Protein AF-A0ABD2WTG7-F1 (afdb_monomer)

Sequence (82 aa):
MFHVLDKQKEYYVCHRCGRSYTFKSNMMRHQRLECGVEPRFQCPECPKRFKHRHHLDDHRLKHRLTREREERDPLEFDIVNE

Secondary structure (DSSP, 8-state):
----------PEE-TTT--EESSHHHHHHHIIIIITS---EE-SSSS-EESSHHHHHHHHHHHHHHTTS----S--------

Foldseek 3Di:
DDPPPPPPQDWDAQPQPGDTHSDPVVSVVCCVPPVVQDQPAAAPVDRDGHSDPVVSVVVVVVCVVVVPPPPPDPPPDDPPDD

Nearest PDB structures (foldseek):
  8sss-assembly1_A  TM=5.304E-01  e=1.939E-02  Homo sapiens
  6b0o-assembly2_D  TM=4.955E-01  e=1.379E-02  Homo sapiens
  8ssu-assembly1_A  TM=5.151E-01  e=2.545E-02  Homo sapiens
  8ffz-assembly1_A  TM=5.365E-01  e=5.026E-02  Saccharomyces cerevisiae
  7w1m-assembly1_H  TM=4.285E-01  e=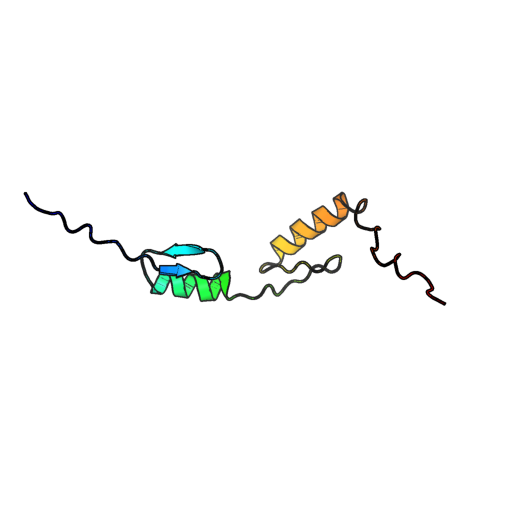6.599E-02  Homo sapiens

pLDDT: mean 74.96, std 18.65, range [36.41, 94.25]

Organism: NCBI:txid54128

Solvent-accessible surface area (backbone atoms only — not comparable to full-atom values): 5419 Å² total; per-residue (Å²): 136,83,81,75,76,78,71,75,76,75,57,31,61,34,91,87,78,68,52,72,24,87,41,62,70,58,30,52,49,44,41,56,70,54,70,57,44,69,49,75,44,66,48,94,90,48,94,57,58,25,75,46,67,70,61,44,54,58,50,51,55,48,49,74,75,53,76,86,72,79,91,66,76,82,80,85,76,74,77,88,76,126

InterPro domains:
  IPR013087 Zinc finger C2H2-type [PF00096] (12-32)
  IPR013087 Zinc finger C2H2-type [PF00096] (41-63)
  IPR013087 Zinc finger C2H2-type [PS00028] (43-63)
  IPR013087 Zinc finger C2H2-type [PS50157] (12-39)
  IPR013087 Zinc finger C2H2-type [PS50157] (41-68)
  IPR013087 Zinc finger C2H2-type [SM00355] (12-32)
  IPR013087 Zinc finger C2H2-type [SM00355] (41-63)
  IPR036236 Zinc finger C2H2 superfamily [SSF57667] (11-63)

Structure (mmCIF, N/CA/C/O backbone):
data_AF-A0ABD2WTG7-F1
#
_entry.id   AF-A0ABD2WTG7-F1
#
loop_
_atom_site.group_PDB
_atom_site.id
_atom_site.type_symbol
_atom_site.label_atom_id
_atom_site.label_alt_id
_atom_site.label_comp_id
_atom_site.label_asym_id
_atom_site.label_entity_id
_atom_site.label_seq_id
_atom_site.pdbx_PDB_ins_code
_atom_site.Cartn_x
_atom_site.Cartn_y
_atom_site.Cartn_z
_atom_site.occupancy
_atom_site.B_iso_or_equiv
_atom_site.auth_seq_id
_atom_site.auth_comp_id
_atom_site.auth_asym_id
_atom_site.auth_atom_id
_atom_site.pdbx_PDB_model_num
ATOM 1 N N . MET A 1 1 ? -10.462 -4.791 46.119 1.00 46.41 1 MET A N 1
ATOM 2 C CA . MET A 1 1 ? -9.800 -5.195 44.861 1.00 46.41 1 MET A CA 1
ATOM 3 C C . MET A 1 1 ? -10.540 -4.527 43.717 1.00 46.41 1 MET A C 1
ATOM 5 O O . MET A 1 1 ? -11.655 -4.927 43.414 1.00 46.41 1 MET A O 1
ATOM 9 N N . PHE A 1 2 ? -9.987 -3.452 43.157 1.00 41.41 2 PHE A N 1
ATOM 10 C CA . PHE A 1 2 ? -10.553 -2.824 41.966 1.00 41.41 2 PHE A CA 1
ATOM 11 C C . PHE A 1 2 ? -10.060 -3.621 40.761 1.00 41.41 2 PHE A C 1
ATOM 13 O O . PHE A 1 2 ? -8.882 -3.551 40.420 1.00 41.41 2 PHE A O 1
ATOM 20 N N . HIS A 1 3 ? -10.939 -4.418 40.154 1.00 51.78 3 HIS A N 1
ATOM 21 C CA . HIS A 1 3 ? -10.681 -4.962 38.827 1.00 51.78 3 HIS A CA 1
ATOM 22 C C . HIS A 1 3 ? -10.653 -3.776 37.866 1.00 51.78 3 HIS A C 1
ATOM 24 O O . HIS A 1 3 ? -11.693 -3.252 37.472 1.00 51.78 3 HIS A O 1
ATOM 30 N N . VAL A 1 4 ? -9.444 -3.300 37.567 1.00 59.12 4 VAL A N 1
ATOM 31 C CA . VAL A 1 4 ? -9.195 -2.365 36.476 1.00 59.12 4 VAL A CA 1
ATOM 32 C C . VAL A 1 4 ? -9.730 -3.061 35.234 1.00 59.12 4 VAL A C 1
ATOM 34 O O . VAL A 1 4 ? -9.195 -4.086 34.818 1.00 59.12 4 VAL A O 1
ATOM 37 N N . LEU A 1 5 ? -10.849 -2.562 34.709 1.00 57.50 5 LEU A N 1
ATOM 38 C CA . LEU A 1 5 ? -11.348 -2.965 33.407 1.00 57.50 5 LEU A CA 1
ATOM 39 C C . LEU A 1 5 ? -10.231 -2.627 32.426 1.00 57.50 5 LEU A C 1
ATOM 41 O O . LEU A 1 5 ? -10.023 -1.452 32.113 1.00 57.50 5 LEU A O 1
ATOM 45 N N . ASP A 1 6 ? -9.479 -3.649 32.019 1.00 56.06 6 ASP A N 1
ATOM 46 C CA . ASP A 1 6 ? -8.550 -3.588 30.902 1.00 56.06 6 ASP A CA 1
ATOM 47 C C . ASP A 1 6 ? -9.398 -3.246 29.682 1.00 56.06 6 ASP A C 1
ATOM 49 O O . ASP A 1 6 ? -10.036 -4.087 29.045 1.00 56.06 6 ASP A O 1
ATOM 53 N N . LYS A 1 7 ? -9.559 -1.940 29.478 1.00 54.94 7 LYS A N 1
ATOM 54 C CA . LYS A 1 7 ? -10.315 -1.367 28.385 1.00 54.94 7 LYS A CA 1
ATOM 55 C C . LYS A 1 7 ? -9.455 -1.654 27.167 1.00 54.94 7 LYS A C 1
ATOM 57 O O . LYS A 1 7 ? -8.598 -0.842 26.823 1.00 54.94 7 LYS A O 1
ATOM 62 N N . GLN A 1 8 ? -9.629 -2.841 26.586 1.00 57.53 8 GLN A N 1
ATOM 63 C CA . GLN A 1 8 ? -8.968 -3.235 25.354 1.00 57.53 8 GLN A CA 1
ATOM 64 C C . GLN A 1 8 ? -9.181 -2.096 24.368 1.00 57.53 8 GLN A C 1
ATOM 66 O O . GLN A 1 8 ? -10.299 -1.797 23.947 1.00 57.53 8 GLN A O 1
ATOM 71 N N . LYS A 1 9 ? -8.104 -1.369 24.090 1.00 62.56 9 LYS A N 1
ATOM 72 C CA . LYS A 1 9 ? -8.129 -0.290 23.122 1.00 62.56 9 LYS A CA 1
ATOM 73 C C . LYS A 1 9 ? -8.329 -0.969 21.778 1.00 62.56 9 LYS A C 1
ATOM 75 O O . LYS A 1 9 ? -7.390 -1.542 21.241 1.00 62.56 9 LYS A O 1
ATOM 80 N N . GLU A 1 10 ? -9.559 -0.974 21.276 1.00 77.00 10 GLU A N 1
ATOM 81 C CA . GLU A 1 10 ? -9.852 -1.550 19.968 1.00 77.00 10 GLU A CA 1
ATOM 82 C C . GLU A 1 10 ? -9.091 -0.759 18.901 1.00 77.00 10 GLU A C 1
ATOM 84 O O . GLU A 1 10 ? -9.370 0.411 18.623 1.00 77.00 10 GLU A O 1
ATOM 89 N N . TYR A 1 11 ? -8.070 -1.399 18.337 1.00 87.38 11 TYR A N 1
ATOM 90 C CA . TYR A 1 11 ? -7.328 -0.876 17.206 1.00 87.38 11 TYR A CA 1
ATOM 91 C C . TYR A 1 11 ? -8.002 -1.313 15.910 1.00 87.38 11 TYR A C 1
ATOM 93 O O . TYR A 1 11 ? -8.438 -2.449 15.754 1.00 87.38 11 TYR A O 1
ATOM 101 N N . TYR A 1 12 ? -8.008 -0.418 14.932 1.00 90.44 12 TYR A N 1
ATOM 102 C CA . TYR A 1 12 ? -8.493 -0.711 13.593 1.00 90.44 12 TYR A CA 1
ATOM 103 C C . TYR A 1 12 ? -7.339 -1.246 12.758 1.00 90.44 12 TYR A C 1
ATOM 105 O O . TYR A 1 12 ? -6.364 -0.531 12.520 1.00 90.44 12 TYR A O 1
ATOM 113 N N . VAL A 1 13 ? -7.443 -2.495 12.315 1.00 90.12 13 VAL A N 1
ATOM 114 C CA . VAL A 1 13 ? -6.393 -3.169 11.547 1.00 90.12 13 VAL A CA 1
ATOM 115 C C . VAL A 1 13 ? -6.712 -3.112 10.056 1.00 90.12 13 VAL A C 1
ATOM 117 O O . VAL A 1 13 ? -7.827 -3.401 9.631 1.00 90.12 13 VAL A O 1
ATOM 120 N N . CYS A 1 14 ? -5.725 -2.745 9.241 1.00 88.81 14 CYS A N 1
ATOM 121 C CA . CYS A 1 14 ? -5.830 -2.843 7.791 1.00 88.81 14 CYS A CA 1
ATOM 122 C C . CYS A 1 14 ? -5.655 -4.304 7.360 1.00 8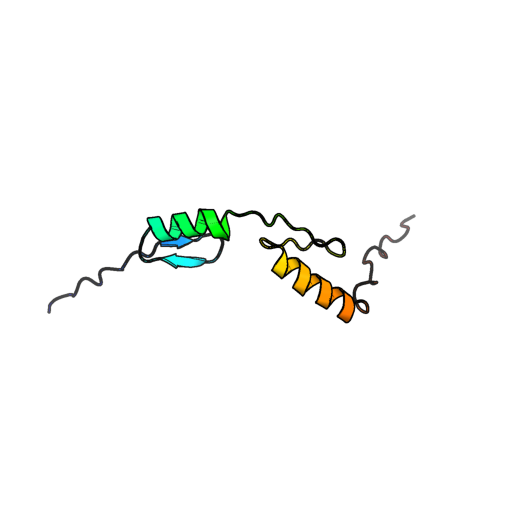8.81 14 CYS A C 1
ATOM 124 O O . CYS A 1 14 ? -4.545 -4.831 7.398 1.00 88.81 14 CYS A O 1
ATOM 126 N N . HIS A 1 15 ? -6.715 -4.948 6.872 1.00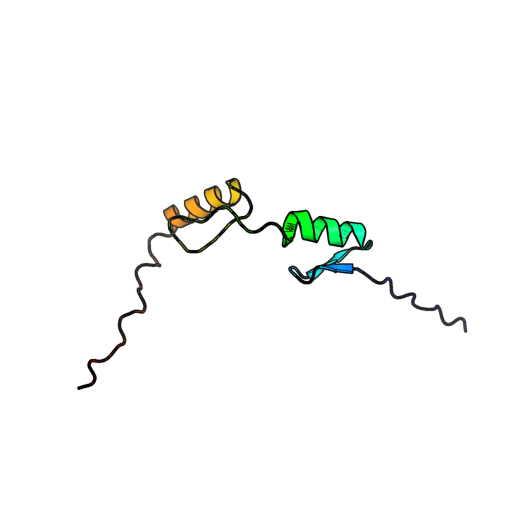 84.50 15 HIS A N 1
ATOM 127 C CA . HIS A 1 15 ? -6.669 -6.356 6.448 1.00 84.50 15 HIS A CA 1
ATOM 128 C C . HIS A 1 15 ? -5.708 -6.642 5.281 1.00 84.50 15 HIS A C 1
ATOM 130 O O . HIS A 1 15 ? -5.354 -7.790 5.046 1.00 84.50 15 HIS A O 1
ATOM 136 N N . ARG A 1 16 ? -5.261 -5.610 4.549 1.00 82.12 16 ARG A N 1
ATOM 137 C CA . ARG A 1 16 ? -4.338 -5.767 3.412 1.00 82.12 16 ARG A CA 1
ATOM 138 C C . ARG A 1 16 ? -2.860 -5.780 3.802 1.00 82.12 16 ARG A C 1
ATOM 140 O O . ARG A 1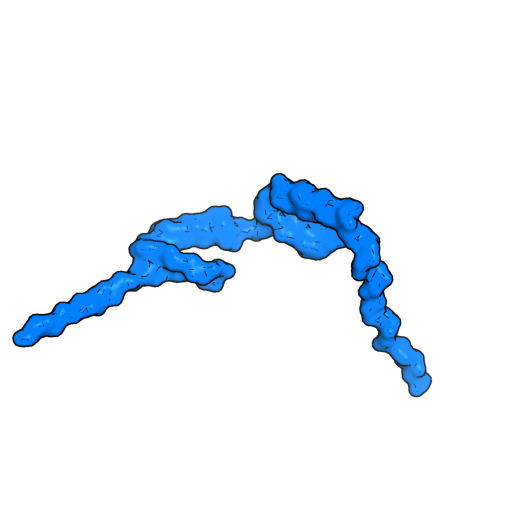 16 ? -2.056 -6.293 3.035 1.00 82.12 16 ARG A O 1
ATOM 147 N N . CYS A 1 17 ? -2.481 -5.168 4.923 1.00 86.00 17 CYS A N 1
ATOM 148 C CA . CYS A 1 17 ? -1.071 -5.057 5.328 1.00 86.00 17 CYS A CA 1
ATOM 149 C C . CYS A 1 17 ? -0.820 -5.314 6.820 1.00 86.00 17 CYS A C 1
ATOM 151 O O . CYS A 1 17 ? 0.324 -5.253 7.257 1.00 86.00 17 CYS A O 1
ATOM 153 N N . GLY A 1 18 ? -1.867 -5.549 7.612 1.00 86.69 18 GLY A N 1
ATOM 154 C CA . GLY A 1 18 ? -1.776 -5.838 9.042 1.00 86.69 18 GLY A CA 1
ATOM 155 C C . GLY A 1 18 ? -1.467 -4.636 9.941 1.00 86.69 18 GLY A C 1
ATOM 156 O O . GLY A 1 18 ? -1.392 -4.805 11.154 1.00 86.69 18 GLY A O 1
ATOM 157 N N . ARG A 1 19 ? -1.307 -3.413 9.408 1.00 88.00 19 ARG A N 1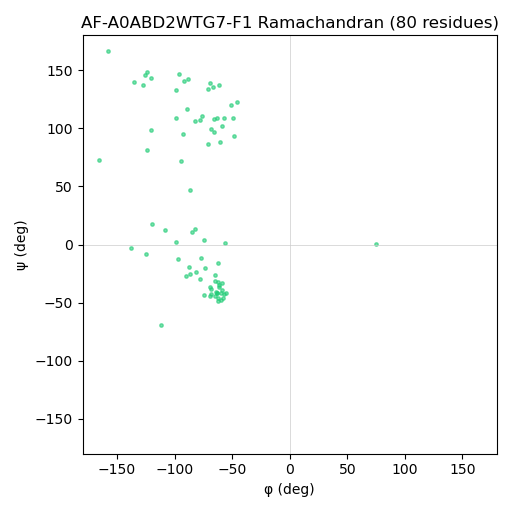
ATOM 158 C CA . ARG A 1 19 ? -1.068 -2.225 10.252 1.00 88.00 19 ARG A CA 1
ATOM 159 C C . ARG A 1 19 ? -2.280 -1.887 11.115 1.00 88.00 19 ARG A C 1
ATOM 161 O O . ARG A 1 19 ? -3.402 -1.833 10.611 1.00 88.00 19 ARG A O 1
ATOM 168 N N . SER A 1 20 ? -2.026 -1.585 12.385 1.00 91.88 20 SER A N 1
ATOM 169 C CA . SER A 1 20 ? -3.022 -1.142 13.356 1.00 91.88 20 SER A CA 1
ATOM 170 C C . SER A 1 20 ? -3.058 0.383 13.478 1.00 91.88 20 SER A C 1
ATOM 172 O O . SER A 1 20 ? -2.048 1.077 13.348 1.00 91.88 20 SER A O 1
ATOM 174 N N . TYR A 1 21 ? -4.250 0.916 13.730 1.00 90.12 21 TYR A N 1
ATOM 175 C CA . TYR A 1 21 ? -4.493 2.342 13.897 1.00 90.12 21 TYR A CA 1
ATOM 176 C C . TYR A 1 21 ? -5.397 2.581 15.097 1.00 90.12 21 TYR A C 1
ATOM 178 O O . TYR A 1 21 ? -6.397 1.895 15.284 1.00 90.12 21 TYR A O 1
ATOM 186 N N . THR A 1 22 ? -5.096 3.624 15.867 1.00 90.88 22 THR A N 1
ATOM 187 C CA . THR A 1 22 ? -5.932 4.055 16.999 1.00 90.88 22 THR A CA 1
ATOM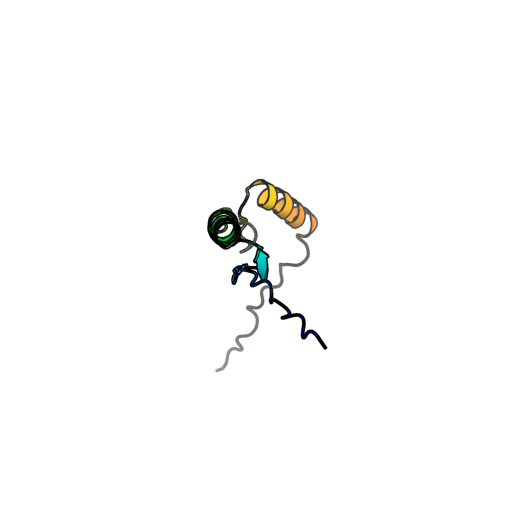 188 C C . THR A 1 22 ? -7.319 4.544 16.563 1.00 90.88 22 THR A C 1
ATOM 190 O O . THR A 1 22 ? -8.263 4.490 17.340 1.00 90.88 22 THR A O 1
ATOM 193 N N . PHE A 1 23 ? -7.456 5.028 15.323 1.00 89.94 23 PHE A N 1
ATOM 194 C CA . PHE A 1 23 ? -8.701 5.604 14.811 1.00 89.94 23 PHE A CA 1
ATOM 195 C C . PHE A 1 23 ? -9.122 4.956 13.493 1.00 89.94 23 PHE A C 1
ATOM 197 O O . PHE A 1 23 ? -8.304 4.815 12.577 1.00 89.94 23 PHE A O 1
ATOM 204 N N . LYS A 1 24 ? -10.423 4.661 13.360 1.00 89.75 24 LYS A N 1
ATOM 205 C CA . LYS A 1 24 ? -11.019 4.095 12.139 1.00 89.75 24 LYS A CA 1
ATOM 206 C C . LYS A 1 24 ? -10.764 4.971 10.919 1.00 89.75 24 LYS A C 1
ATOM 208 O O . LYS A 1 24 ? -10.414 4.461 9.864 1.00 89.75 24 LYS A O 1
ATOM 213 N N . SER A 1 25 ? -10.890 6.291 11.065 1.00 92.88 25 SER A N 1
ATOM 214 C CA . SER A 1 25 ? -10.640 7.262 9.990 1.00 92.88 25 SER A CA 1
ATOM 215 C C . SER A 1 25 ? -9.211 7.175 9.448 1.00 92.88 25 SER A C 1
ATOM 217 O O . SER A 1 25 ? -9.008 7.226 8.235 1.00 92.88 25 SER A O 1
ATOM 219 N N . ASN A 1 26 ? -8.224 6.969 10.324 1.00 93.81 26 ASN A N 1
ATOM 220 C CA . ASN A 1 26 ? -6.830 6.800 9.925 1.00 93.81 26 ASN A CA 1
ATOM 221 C C . ASN A 1 26 ? -6.601 5.475 9.196 1.00 93.81 26 ASN A C 1
ATOM 223 O O . ASN A 1 26 ? -5.960 5.485 8.146 1.00 93.81 26 ASN A O 1
ATOM 227 N N . MET A 1 27 ? -7.171 4.375 9.699 1.00 94.25 27 MET A N 1
ATOM 228 C CA . MET A 1 27 ? -7.121 3.080 9.013 1.00 94.25 27 MET A CA 1
ATOM 229 C C . MET A 1 27 ? -7.768 3.164 7.626 1.00 94.25 27 MET A C 1
ATOM 231 O O . MET A 1 27 ? -7.147 2.781 6.641 1.00 94.25 27 MET A O 1
ATOM 235 N N . MET A 1 28 ? -8.961 3.757 7.522 1.00 90.62 28 MET A N 1
ATOM 236 C CA . MET A 1 28 ? -9.684 3.918 6.255 1.00 90.62 28 MET A CA 1
ATOM 237 C C . MET A 1 28 ? -8.925 4.802 5.260 1.00 90.62 28 MET A C 1
ATOM 239 O O . MET A 1 28 ? -8.858 4.485 4.073 1.00 90.62 28 MET A O 1
ATOM 243 N N . ARG A 1 29 ? -8.319 5.904 5.726 1.00 92.31 29 ARG A N 1
ATOM 244 C CA . ARG A 1 29 ? -7.473 6.769 4.890 1.00 92.31 29 ARG A CA 1
ATOM 245 C C . ARG A 1 29 ? -6.261 6.008 4.366 1.00 92.31 29 ARG A C 1
ATOM 247 O O . ARG A 1 29 ? -6.002 6.045 3.167 1.00 92.31 29 ARG A O 1
ATOM 254 N N . HIS A 1 30 ? -5.555 5.296 5.240 1.00 92.69 30 HIS A N 1
ATOM 255 C CA . HIS A 1 30 ? -4.446 4.436 4.842 1.00 92.69 30 HIS A CA 1
ATOM 256 C C . HIS A 1 30 ? -4.896 3.376 3.831 1.00 92.69 30 HIS A C 1
ATOM 258 O O . HIS A 1 30 ? -4.258 3.189 2.798 1.00 92.69 30 HIS A O 1
ATOM 264 N N . GLN A 1 31 ? -6.019 2.708 4.089 1.00 90.19 31 GLN A N 1
ATOM 265 C CA . GLN A 1 31 ? -6.542 1.704 3.180 1.00 90.19 31 GLN A CA 1
ATOM 266 C C . GLN A 1 31 ? -6.871 2.308 1.819 1.00 90.19 31 GLN A C 1
ATOM 268 O O . GLN A 1 31 ? -6.631 1.648 0.825 1.00 90.19 31 GLN A O 1
ATOM 273 N N . ARG A 1 32 ? -7.376 3.540 1.731 1.00 88.12 32 ARG A N 1
ATOM 274 C CA . ARG A 1 32 ? -7.691 4.175 0.444 1.00 88.12 32 ARG A CA 1
ATOM 275 C C . ARG A 1 32 ? -6.447 4.644 -0.314 1.00 88.12 32 ARG A C 1
ATOM 277 O O . ARG A 1 32 ? -6.375 4.451 -1.521 1.00 88.12 32 ARG A O 1
ATOM 284 N N . LEU A 1 33 ? -5.503 5.270 0.385 1.00 83.56 33 LEU A N 1
ATOM 285 C CA . LEU A 1 33 ? -4.360 5.955 -0.230 1.00 83.56 33 LEU A CA 1
ATOM 286 C C . LEU A 1 33 ? -3.138 5.060 -0.422 1.00 83.56 33 LEU A C 1
ATOM 288 O O . LEU A 1 33 ? -2.348 5.294 -1.323 1.00 83.56 33 LEU A O 1
ATOM 292 N N . GLU A 1 34 ? -2.987 4.029 0.403 1.00 83.44 34 GLU A N 1
ATOM 293 C CA . GLU A 1 34 ? -1.818 3.158 0.365 1.00 83.44 34 GLU A CA 1
ATOM 294 C C . GLU A 1 34 ? -2.216 1.775 -0.114 1.00 83.44 34 GLU A C 1
ATOM 296 O O . GLU A 1 34 ? -1.842 1.355 -1.206 1.00 83.44 34 GLU A O 1
ATOM 301 N N . CYS A 1 35 ? -2.968 1.024 0.692 1.00 84.50 35 CYS A N 1
ATOM 302 C CA . CYS A 1 35 ? -3.278 -0.363 0.356 1.00 84.50 35 CYS A CA 1
ATOM 303 C C . CYS A 1 35 ? -4.199 -0.466 -0.860 1.00 84.50 35 CYS A C 1
ATOM 305 O O . CYS A 1 35 ? -3.984 -1.339 -1.685 1.00 84.50 35 CYS A O 1
ATOM 307 N N . GLY A 1 36 ? -5.169 0.433 -0.981 1.00 77.94 36 GLY A N 1
ATOM 308 C CA . GLY A 1 36 ? -6.184 0.532 -2.030 1.00 77.94 36 GLY A CA 1
ATOM 309 C C . GLY A 1 36 ? -5.673 1.106 -3.340 1.00 77.94 36 GLY A C 1
ATOM 310 O O . GLY A 1 36 ? -6.359 0.989 -4.349 1.00 77.94 36 GLY A O 1
ATOM 311 N N . VAL A 1 37 ? -4.467 1.673 -3.348 1.00 80.69 37 VAL A N 1
ATOM 312 C CA . VAL A 1 37 ? -3.812 2.071 -4.588 1.00 80.69 37 VAL A CA 1
ATOM 313 C C . VAL A 1 37 ? -3.241 0.827 -5.241 1.00 80.69 37 VAL A C 1
ATOM 315 O O . VAL A 1 37 ? -2.256 0.243 -4.778 1.00 80.69 37 VAL A O 1
ATOM 318 N N . GLU A 1 38 ? -3.890 0.411 -6.325 1.00 80.44 38 GLU A N 1
ATOM 319 C CA . GLU A 1 38 ? -3.343 -0.623 -7.183 1.00 80.44 38 GLU A CA 1
ATOM 320 C C . GLU A 1 38 ? -2.008 -0.161 -7.771 1.00 80.44 38 GLU A C 1
ATOM 322 O O . GLU A 1 38 ? -1.875 0.997 -8.183 1.00 80.44 38 GLU A O 1
ATOM 327 N N . PRO A 1 39 ? -0.998 -1.041 -7.802 1.00 81.81 39 PRO A N 1
ATOM 328 C CA . PRO A 1 39 ? 0.285 -0.706 -8.384 1.00 81.81 39 PRO A CA 1
ATOM 329 C C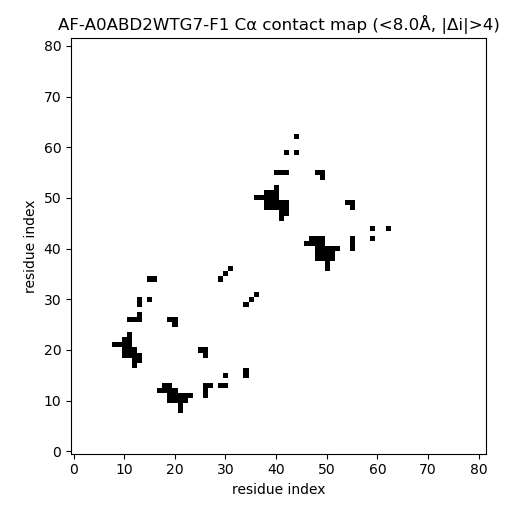 . PRO A 1 39 ? 0.120 -0.492 -9.894 1.00 81.81 39 PRO A C 1
ATOM 331 O O . PRO A 1 39 ? -0.107 -1.432 -10.655 1.00 81.81 39 PRO A O 1
ATOM 334 N N . ARG A 1 40 ? 0.205 0.769 -10.322 1.00 87.12 40 ARG A N 1
ATOM 335 C CA . ARG A 1 40 ? -0.026 1.178 -11.716 1.00 87.12 40 ARG A CA 1
ATOM 336 C C . ARG A 1 40 ? 1.191 0.970 -12.612 1.00 87.12 40 ARG A C 1
ATOM 338 O O . ARG A 1 40 ? 1.035 0.847 -13.819 1.00 87.12 40 ARG A O 1
ATOM 345 N N . PHE A 1 41 ? 2.391 0.938 -12.039 1.00 88.06 41 PHE A N 1
ATOM 346 C CA . PHE A 1 41 ? 3.638 0.896 -12.798 1.00 88.06 41 PHE A CA 1
ATOM 347 C C . PHE A 1 41 ? 4.151 -0.538 -12.879 1.00 88.06 41 PHE A C 1
ATOM 349 O O . PHE A 1 41 ? 4.588 -1.089 -11.874 1.00 88.06 41 PHE A O 1
ATOM 356 N N . GLN A 1 42 ? 4.088 -1.151 -14.057 1.00 88.62 42 GLN A N 1
ATOM 357 C CA . GLN A 1 42 ? 4.603 -2.499 -14.288 1.00 88.62 42 GLN A CA 1
ATOM 358 C C . GLN A 1 42 ? 6.052 -2.449 -14.779 1.00 88.62 42 GLN A C 1
ATOM 360 O O . GLN A 1 42 ? 6.414 -1.576 -15.570 1.00 88.62 42 GLN A O 1
ATOM 365 N N . CYS A 1 43 ? 6.877 -3.377 -14.299 1.00 88.06 43 CYS A N 1
ATOM 366 C CA . CYS A 1 43 ? 8.215 -3.575 -14.836 1.00 88.06 43 CYS A CA 1
ATOM 367 C C . CYS A 1 43 ? 8.136 -4.202 -16.239 1.00 88.06 43 CYS A C 1
ATOM 369 O O . CYS A 1 43 ? 7.391 -5.159 -16.422 1.00 88.06 43 CYS A O 1
ATOM 371 N N . PRO A 1 44 ? 8.885 -3.701 -17.235 1.00 86.50 44 PRO A N 1
ATOM 372 C CA . PRO A 1 44 ? 8.913 -4.324 -18.558 1.00 86.50 44 PRO A CA 1
ATOM 373 C C . PRO A 1 44 ? 9.703 -5.643 -18.585 1.00 86.50 44 PRO A C 1
ATOM 375 O O . PRO A 1 44 ? 9.517 -6.432 -19.499 1.00 86.50 44 PRO A O 1
ATOM 378 N N . GLU A 1 45 ? 10.586 -5.876 -17.608 1.00 85.50 45 GLU A N 1
ATOM 379 C CA . GLU A 1 45 ? 11.482 -7.042 -17.563 1.00 85.50 45 GLU A CA 1
ATOM 380 C C . GLU A 1 45 ? 10.932 -8.181 -16.682 1.00 85.50 45 GLU A C 1
ATOM 382 O O . GLU A 1 45 ? 11.451 -9.289 -16.729 1.00 85.50 45 GLU A O 1
ATOM 387 N N . CYS A 1 46 ? 9.892 -7.939 -15.871 1.00 85.88 46 CYS A N 1
ATOM 388 C CA . CYS A 1 46 ? 9.321 -8.946 -14.971 1.00 85.88 46 CYS A CA 1
ATOM 389 C C . CYS A 1 46 ? 7.860 -8.616 -14.588 1.00 85.88 46 CYS A C 1
ATOM 391 O O . CYS A 1 46 ? 7.416 -7.477 -14.747 1.00 85.88 46 CYS A O 1
ATOM 393 N N . PRO A 1 47 ? 7.084 -9.549 -14.004 1.00 83.19 47 PRO A N 1
ATOM 394 C CA . PRO A 1 47 ? 5.678 -9.304 -13.662 1.00 83.19 47 PRO A CA 1
ATOM 395 C C . PRO A 1 47 ? 5.466 -8.394 -12.433 1.00 83.19 47 PRO A C 1
ATOM 397 O O . PRO A 1 47 ? 4.325 -8.185 -12.011 1.00 83.19 47 PRO A O 1
ATOM 400 N N . LYS A 1 48 ? 6.525 -7.834 -11.822 1.00 81.75 48 LYS A N 1
ATOM 401 C CA . LYS A 1 48 ? 6.380 -6.965 -10.641 1.00 81.75 48 LYS A CA 1
ATOM 402 C C . LYS A 1 48 ? 5.728 -5.629 -10.993 1.00 81.75 48 LYS A C 1
ATOM 404 O O . LYS A 1 48 ? 6.059 -4.980 -11.986 1.00 81.75 48 LYS A O 1
ATOM 409 N N . ARG A 1 49 ? 4.830 -5.180 -10.110 1.00 87.88 49 ARG A N 1
ATOM 410 C CA . ARG A 1 49 ? 4.135 -3.891 -10.206 1.00 87.88 49 ARG A CA 1
ATOM 411 C C . ARG A 1 49 ? 4.430 -3.028 -8.979 1.00 87.88 49 ARG A C 1
ATOM 413 O O . ARG A 1 49 ? 4.488 -3.520 -7.854 1.00 87.88 49 ARG A O 1
ATOM 420 N N . PHE A 1 50 ? 4.548 -1.724 -9.194 1.00 86.00 50 PHE A N 1
ATOM 421 C CA . PHE A 1 50 ? 4.885 -0.720 -8.191 1.00 86.00 50 PHE A CA 1
ATOM 422 C C . PHE A 1 50 ? 3.812 0.36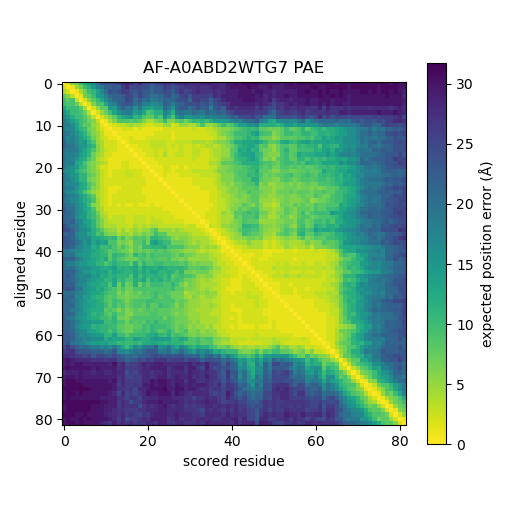8 -8.121 1.00 86.00 50 PHE A C 1
ATOM 424 O O . PHE A 1 50 ? 3.169 0.715 -9.113 1.00 86.00 50 PHE A O 1
ATOM 431 N N . LYS A 1 51 ? 3.622 0.932 -6.924 1.00 84.81 51 LYS A N 1
ATOM 432 C CA . LYS A 1 51 ? 2.689 2.050 -6.689 1.00 84.81 51 LYS A CA 1
ATOM 433 C C . LYS A 1 51 ? 3.253 3.395 -7.133 1.00 84.81 51 LYS A C 1
ATOM 435 O O . LYS A 1 51 ? 2.498 4.268 -7.547 1.00 84.81 51 LYS A O 1
ATOM 440 N N . HIS A 1 52 ? 4.575 3.543 -7.082 1.00 86.00 52 HIS A N 1
ATOM 441 C CA . HIS A 1 52 ? 5.273 4.771 -7.439 1.00 86.00 52 HIS A CA 1
ATOM 442 C C . HIS A 1 52 ? 6.344 4.508 -8.489 1.00 86.00 52 HIS A C 1
ATOM 444 O O . HIS A 1 52 ? 7.004 3.469 -8.466 1.00 86.00 52 HIS A O 1
ATOM 450 N N . ARG A 1 53 ? 6.544 5.488 -9.374 1.00 89.06 53 ARG A N 1
ATOM 451 C CA . ARG A 1 53 ? 7.513 5.408 -10.470 1.00 89.06 53 ARG A CA 1
ATOM 452 C C . ARG A 1 53 ? 8.958 5.283 -9.981 1.00 89.06 53 ARG A C 1
ATOM 454 O O . ARG A 1 53 ? 9.672 4.426 -10.474 1.00 89.06 53 ARG A O 1
ATOM 461 N N . HIS A 1 54 ? 9.349 6.032 -8.949 1.00 90.62 54 HIS A N 1
ATOM 462 C CA . HIS A 1 54 ? 10.710 5.962 -8.401 1.00 90.62 54 HIS A CA 1
ATOM 463 C C . HIS A 1 54 ? 11.063 4.571 -7.838 1.00 90.62 54 HIS A C 1
ATOM 465 O O . HIS A 1 54 ? 12.205 4.139 -7.949 1.00 90.62 54 HIS A O 1
ATOM 471 N N . HIS A 1 55 ? 10.089 3.831 -7.288 1.00 90.12 55 HIS A N 1
ATOM 472 C CA . HIS A 1 55 ? 10.304 2.440 -6.872 1.00 90.12 55 HIS A CA 1
ATOM 473 C C . HIS A 1 55 ? 10.502 1.495 -8.065 1.00 90.12 55 HIS A C 1
ATOM 475 O O . HIS A 1 55 ? 11.296 0.563 -7.971 1.00 90.12 55 HIS A O 1
ATOM 481 N N . LEU A 1 56 ? 9.793 1.725 -9.178 1.00 91.88 56 LEU A N 1
ATOM 482 C CA . LEU A 1 56 ? 10.030 0.983 -10.417 1.00 91.88 56 LEU A CA 1
ATOM 483 C C . LEU A 1 56 ? 11.432 1.286 -10.966 1.00 91.88 56 LEU A C 1
ATOM 485 O O . LEU A 1 56 ? 12.135 0.362 -11.362 1.00 91.88 56 LEU A O 1
ATOM 489 N N . ASP A 1 57 ? 11.846 2.552 -10.970 1.00 92.19 57 ASP A N 1
ATOM 490 C CA . ASP A 1 57 ? 13.157 2.951 -11.484 1.00 92.19 57 ASP A CA 1
ATOM 491 C C . ASP A 1 57 ? 14.301 2.311 -10.675 1.00 92.19 57 ASP A C 1
ATOM 493 O O . ASP A 1 57 ? 15.183 1.692 -11.269 1.00 92.19 57 ASP A O 1
ATOM 497 N N . ASP A 1 58 ? 14.239 2.342 -9.336 1.00 91.81 58 ASP A N 1
ATOM 498 C CA . ASP A 1 58 ? 15.198 1.636 -8.465 1.00 91.81 58 ASP A CA 1
ATOM 499 C C . ASP A 1 58 ? 15.207 0.119 -8.713 1.00 91.81 58 ASP A C 1
ATOM 501 O O . ASP A 1 58 ? 16.257 -0.522 -8.792 1.00 91.81 58 ASP A O 1
ATOM 505 N N . HIS A 1 59 ? 14.029 -0.477 -8.895 1.00 89.94 59 HIS A N 1
ATOM 506 C CA . HIS A 1 59 ? 13.919 -1.897 -9.197 1.00 89.94 59 HIS A CA 1
ATOM 507 C C . HIS A 1 59 ? 14.553 -2.270 -10.545 1.00 89.94 59 HIS A C 1
ATOM 509 O O . HIS A 1 59 ? 15.243 -3.285 -10.636 1.00 89.94 59 HIS A O 1
ATOM 515 N N . ARG A 1 60 ? 14.373 -1.447 -11.581 1.00 89.50 60 ARG A N 1
ATOM 516 C CA . ARG A 1 60 ? 14.980 -1.669 -12.903 1.00 89.50 60 ARG A CA 1
ATOM 517 C C . ARG A 1 60 ? 16.504 -1.576 -12.869 1.00 89.50 60 ARG A C 1
ATOM 519 O O . ARG A 1 60 ? 17.179 -2.299 -13.598 1.00 89.50 60 ARG A O 1
ATOM 526 N N . LEU A 1 61 ? 17.067 -0.742 -11.991 1.00 89.75 61 LEU A N 1
ATOM 527 C CA . LEU A 1 61 ? 18.516 -0.726 -11.766 1.00 89.75 61 LEU A CA 1
ATOM 528 C C . LEU A 1 61 ? 19.020 -2.075 -11.242 1.00 89.75 61 LEU A C 1
ATOM 530 O O . LEU A 1 61 ? 20.097 -2.509 -11.635 1.00 89.75 61 LEU A O 1
ATOM 534 N N . LYS A 1 62 ? 18.230 -2.779 -10.423 1.00 85.81 62 LYS A N 1
ATOM 535 C CA . LYS A 1 62 ? 18.584 -4.123 -9.944 1.00 85.81 62 LYS A CA 1
ATOM 536 C C . LYS A 1 62 ? 18.558 -5.145 -11.070 1.00 85.81 62 LYS A C 1
ATOM 538 O O . LYS A 1 62 ? 19.518 -5.890 -11.176 1.00 85.81 62 LYS A O 1
ATOM 543 N N . HIS A 1 63 ? 17.560 -5.117 -11.959 1.00 83.00 63 HIS A N 1
ATOM 544 C CA . HIS A 1 63 ? 17.564 -5.987 -13.144 1.00 83.00 63 HIS A CA 1
ATOM 545 C C . HIS A 1 63 ? 18.831 -5.818 -13.976 1.00 83.00 63 HIS A C 1
ATOM 547 O O . HIS A 1 63 ? 19.430 -6.814 -14.361 1.00 83.00 63 HIS A O 1
ATOM 553 N N . ARG A 1 64 ? 19.305 -4.581 -14.173 1.00 78.38 64 ARG A N 1
ATOM 554 C CA . ARG A 1 64 ? 20.580 -4.313 -14.857 1.00 78.38 64 ARG A CA 1
ATOM 555 C C . ARG A 1 64 ? 21.783 -4.974 -14.171 1.00 78.38 64 ARG A C 1
ATOM 557 O O . ARG A 1 64 ? 22.720 -5.354 -14.862 1.00 78.38 64 ARG A O 1
ATOM 564 N N . LEU A 1 65 ? 21.758 -5.093 -12.846 1.00 76.19 65 LEU A N 1
ATOM 565 C CA . LEU A 1 65 ? 22.821 -5.708 -12.046 1.00 76.19 65 LEU A CA 1
ATOM 566 C C . LEU A 1 65 ? 22.658 -7.231 -11.891 1.00 76.19 65 LEU A C 1
ATOM 568 O O . LEU A 1 65 ? 23.625 -7.898 -11.550 1.00 76.19 65 LEU A O 1
ATOM 572 N N . THR A 1 66 ? 21.459 -7.783 -12.117 1.00 62.84 66 THR A N 1
ATOM 573 C CA . THR A 1 66 ? 21.116 -9.191 -11.837 1.00 62.84 66 THR A CA 1
ATOM 574 C C . THR A 1 66 ? 20.682 -9.992 -13.069 1.00 62.84 66 THR A C 1
ATOM 576 O O . THR A 1 66 ? 20.078 -11.050 -12.898 1.00 62.84 66 THR A O 1
ATOM 579 N N . ARG A 1 67 ? 20.971 -9.532 -14.298 1.00 55.88 67 ARG A N 1
ATOM 580 C CA . ARG A 1 67 ? 20.596 -10.195 -15.573 1.00 55.88 67 ARG A CA 1
ATOM 581 C C . ARG A 1 67 ? 21.087 -11.651 -15.743 1.00 55.88 67 ARG A C 1
ATOM 583 O O . ARG A 1 67 ? 20.814 -12.251 -16.769 1.00 55.88 67 ARG A O 1
ATOM 590 N N . GLU A 1 68 ? 21.775 -12.239 -14.769 1.00 48.84 68 GLU A N 1
ATOM 591 C CA . GLU A 1 68 ? 22.463 -13.532 -14.889 1.00 48.84 68 GLU A CA 1
ATOM 592 C C . GLU A 1 68 ? 21.686 -14.744 -14.327 1.00 48.84 68 GLU A C 1
ATOM 594 O O . GLU A 1 68 ? 22.220 -15.850 -14.317 1.00 48.84 68 GLU A O 1
ATOM 599 N N . ARG A 1 69 ? 20.450 -14.592 -13.815 1.00 47.34 69 ARG A N 1
ATOM 600 C CA . ARG A 1 69 ? 19.746 -15.702 -13.122 1.00 47.34 69 ARG A CA 1
ATOM 601 C C . ARG A 1 69 ? 18.354 -16.100 -13.622 1.00 47.34 69 ARG A C 1
ATOM 603 O O . ARG A 1 69 ? 17.862 -17.123 -13.155 1.00 47.34 69 ARG A O 1
ATOM 610 N N . GLU A 1 70 ? 17.733 -15.364 -14.542 1.00 46.81 70 GLU A N 1
ATOM 611 C CA . GLU A 1 70 ? 16.342 -15.624 -14.974 1.00 46.81 70 GLU A CA 1
ATOM 612 C C . GLU A 1 70 ? 16.20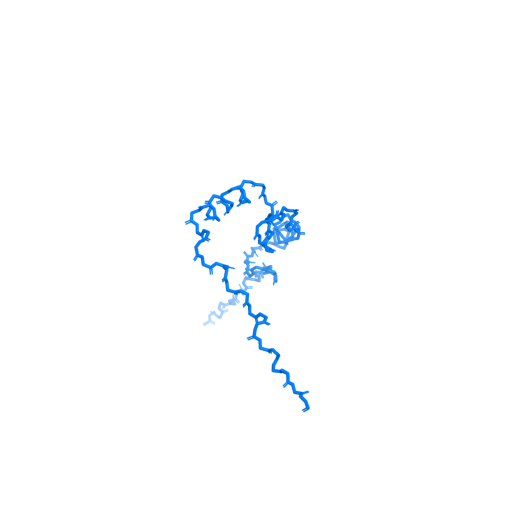9 -16.220 -16.394 1.00 46.81 70 GLU A C 1
ATOM 614 O O . GLU A 1 70 ? 15.098 -16.344 -16.891 1.00 46.81 70 GLU A O 1
ATOM 619 N N . GLU A 1 71 ? 17.296 -16.696 -17.019 1.00 46.59 71 GLU A N 1
ATOM 620 C CA . GLU A 1 71 ? 17.238 -17.607 -18.187 1.00 46.59 71 GLU A CA 1
ATOM 621 C C . GLU A 1 71 ? 17.153 -19.084 -17.754 1.00 46.59 71 GLU A C 1
ATOM 623 O O . GLU A 1 71 ? 17.888 -19.950 -18.224 1.00 46.59 71 GLU A O 1
ATOM 628 N N . ARG A 1 72 ? 16.270 -19.403 -16.807 1.00 42.47 72 ARG A N 1
ATOM 629 C CA . ARG A 1 72 ? 15.824 -20.789 -16.622 1.00 42.47 72 ARG A CA 1
ATOM 630 C C . ARG A 1 72 ? 14.314 -20.824 -16.726 1.00 42.47 72 ARG A C 1
ATOM 632 O O . ARG A 1 72 ? 13.597 -20.779 -15.732 1.00 42.47 72 ARG A O 1
ATOM 639 N N . ASP A 1 73 ? 13.892 -20.832 -17.981 1.00 39.00 73 ASP A N 1
ATOM 640 C CA . ASP A 1 73 ? 12.572 -21.240 -18.424 1.00 39.00 73 ASP A CA 1
ATOM 641 C C . ASP A 1 73 ? 12.237 -22.631 -17.840 1.00 39.00 73 ASP A C 1
ATOM 643 O O . ASP A 1 73 ? 12.994 -23.579 -18.069 1.00 39.00 73 ASP A O 1
ATOM 647 N N . PRO A 1 74 ? 11.167 -22.779 -17.036 1.00 41.66 74 PRO A N 1
ATOM 648 C CA . PRO A 1 74 ? 10.722 -24.074 -16.530 1.00 41.66 74 PRO A CA 1
ATOM 649 C C . PRO A 1 74 ? 9.848 -24.878 -17.512 1.00 41.66 74 PRO A C 1
ATOM 651 O O . PRO A 1 74 ? 9.210 -25.828 -17.067 1.00 41.66 74 PRO A O 1
ATOM 654 N N . LEU A 1 75 ? 9.770 -24.527 -18.804 1.00 44.75 75 LEU A N 1
ATOM 655 C CA . LEU A 1 75 ? 8.948 -25.247 -19.795 1.00 44.75 75 LEU A CA 1
ATOM 656 C C . LEU A 1 75 ? 9.608 -26.476 -20.451 1.00 44.75 75 LEU A C 1
ATOM 658 O O . LEU A 1 75 ? 9.037 -27.046 -21.373 1.00 44.75 75 LEU A O 1
ATOM 662 N N . GLU A 1 76 ? 10.748 -26.960 -19.964 1.00 46.16 76 GLU A N 1
ATOM 663 C CA . GLU A 1 76 ? 11.273 -28.282 -20.347 1.00 46.16 76 GLU A CA 1
ATOM 664 C C . GLU A 1 76 ? 10.820 -29.333 -19.328 1.00 46.16 76 GLU A C 1
ATOM 666 O O . GLU A 1 76 ? 11.609 -29.769 -18.498 1.00 46.16 76 GLU A O 1
ATOM 671 N N . PHE A 1 77 ? 9.532 -29.688 -19.333 1.00 45.41 77 PHE A N 1
ATOM 672 C CA . PHE A 1 77 ? 9.070 -31.032 -18.961 1.00 45.41 77 PHE A CA 1
ATOM 673 C C . PHE A 1 77 ? 7.614 -31.231 -19.405 1.00 45.41 77 PHE A C 1
ATOM 675 O O . PHE A 1 77 ? 6.702 -31.298 -18.590 1.00 45.41 77 PHE A O 1
ATOM 682 N N . ASP A 1 78 ? 7.409 -31.383 -20.711 1.00 39.22 78 ASP A N 1
ATOM 683 C CA . ASP A 1 78 ? 6.391 -32.308 -21.201 1.00 39.22 78 ASP A CA 1
ATOM 684 C C . ASP A 1 78 ? 7.107 -33.331 -22.076 1.00 39.22 78 ASP A C 1
ATOM 686 O O . ASP A 1 78 ? 7.475 -33.098 -23.227 1.00 39.22 78 ASP A O 1
ATOM 690 N N . ILE A 1 79 ? 7.371 -34.470 -21.437 1.00 47.94 79 ILE A N 1
ATOM 691 C CA . ILE A 1 79 ? 7.694 -35.732 -22.082 1.00 47.94 79 ILE A CA 1
ATOM 692 C C . ILE A 1 79 ? 6.684 -35.931 -23.215 1.00 47.94 79 ILE A C 1
ATOM 694 O O . ILE A 1 79 ? 5.475 -35.966 -22.982 1.00 47.94 79 ILE A O 1
ATOM 698 N N . VAL A 1 80 ? 7.204 -36.090 -24.429 1.00 45.59 80 VAL A N 1
ATOM 699 C CA . VAL A 1 80 ? 6.550 -36.820 -25.514 1.00 45.59 80 VAL A CA 1
ATOM 700 C C . VAL A 1 80 ? 6.059 -38.165 -24.971 1.00 45.59 80 VAL A C 1
ATOM 702 O O . VAL A 1 80 ? 6.815 -39.127 -24.888 1.00 45.59 80 VAL A O 1
ATOM 705 N N . ASN A 1 81 ? 4.806 -38.213 -24.528 1.00 36.41 81 ASN A N 1
ATOM 706 C CA . ASN A 1 81 ? 4.106 -39.464 -24.282 1.00 36.41 81 ASN A CA 1
ATOM 707 C C . ASN A 1 81 ? 3.358 -39.809 -25.566 1.00 36.41 81 ASN A C 1
ATOM 709 O O . ASN A 1 81 ? 2.282 -39.276 -25.844 1.00 36.41 81 ASN A O 1
ATOM 713 N N . GLU A 1 82 ? 4.029 -40.645 -26.354 1.00 43.78 82 GLU A N 1
ATOM 714 C CA . GLU A 1 82 ? 3.410 -41.635 -27.240 1.00 43.78 82 GLU A CA 1
ATOM 715 C C . GLU A 1 82 ? 2.369 -42.484 -26.491 1.00 43.78 82 GLU A C 1
ATOM 717 O O . GLU A 1 82 ? 2.598 -42.794 -25.296 1.00 43.78 82 GLU A O 1
#

Mean predicted aligned error: 13.51 Å

Radius of gyration: 22.75 Å; Cα contacts (8 Å, |Δi|>4): 63; chains: 1; bounding box: 34×49×72 Å